Protein AF-A0A5B7BP13-F1 (afdb_monomer_lite)

pLDDT: mean 90.5, std 9.14, range [44.5, 97.75]

Structure (mmCIF, N/CA/C/O backbone):
data_AF-A0A5B7BP13-F1
#
_entry.id   AF-A0A5B7BP13-F1
#
loop_
_atom_site.group_PDB
_atom_site.id
_atom_site.type_symbol
_atom_site.label_atom_id
_atom_site.label_alt_id
_atom_site.label_comp_id
_atom_site.label_asym_id
_atom_site.label_entity_id
_atom_site.label_seq_id
_atom_site.pdbx_PDB_ins_code
_atom_site.Cartn_x
_atom_site.Cartn_y
_atom_site.Cartn_z
_atom_site.occupancy
_atom_site.B_iso_or_equiv
_atom_site.auth_seq_id
_atom_site.auth_comp_id
_atom_site.auth_asym_id
_atom_site.auth_atom_id
_atom_site.pdbx_PDB_model_num
ATOM 1 N N . MET A 1 1 ? -20.327 17.400 6.853 1.00 44.50 1 MET A N 1
ATOM 2 C CA . MET A 1 1 ? -19.584 16.123 6.736 1.00 44.50 1 MET A CA 1
ATOM 3 C C . MET A 1 1 ? -19.744 15.580 5.327 1.00 44.50 1 MET A C 1
ATOM 5 O O . MET A 1 1 ? -20.875 15.380 4.897 1.00 44.50 1 MET A O 1
ATOM 9 N N . SER A 1 2 ? -18.645 15.386 4.595 1.00 47.34 2 SER A N 1
ATOM 10 C CA . SER A 1 2 ? -18.681 14.767 3.264 1.00 47.34 2 SER A CA 1
ATOM 11 C C . SER A 1 2 ? -19.217 13.335 3.389 1.00 47.34 2 SER A C 1
ATOM 13 O O . SER A 1 2 ? -18.548 12.469 3.940 1.00 47.34 2 SER A O 1
ATOM 15 N N . ARG A 1 3 ? -20.448 13.084 2.923 1.00 58.84 3 ARG A N 1
ATOM 16 C CA . ARG A 1 3 ? -21.121 11.766 2.958 1.00 58.84 3 ARG A CA 1
ATOM 17 C C . ARG A 1 3 ? -20.631 10.814 1.857 1.00 58.84 3 ARG A C 1
ATOM 19 O O . ARG A 1 3 ? -21.339 9.889 1.466 1.00 58.84 3 ARG A O 1
ATOM 26 N N . ARG A 1 4 ? -19.449 11.055 1.287 1.00 61.56 4 ARG A N 1
ATOM 27 C CA . ARG A 1 4 ? -18.953 10.266 0.160 1.00 61.56 4 ARG A CA 1
ATOM 28 C C . ARG A 1 4 ? -18.231 9.037 0.696 1.00 61.56 4 ARG A C 1
ATOM 30 O O . ARG A 1 4 ? -17.056 9.102 1.035 1.00 61.56 4 ARG A O 1
ATOM 37 N N . ALA A 1 5 ? -18.949 7.919 0.775 1.00 69.56 5 ALA A N 1
ATOM 38 C CA . ALA A 1 5 ? -18.328 6.628 1.029 1.00 69.56 5 ALA A CA 1
ATOM 39 C C . ALA A 1 5 ? -17.248 6.373 -0.034 1.00 69.56 5 ALA A C 1
ATOM 41 O O . ALA A 1 5 ? -17.512 6.443 -1.241 1.00 69.56 5 ALA A O 1
ATOM 42 N N . VAL A 1 6 ? -16.021 6.105 0.410 1.00 73.94 6 VAL A N 1
ATOM 43 C CA . VAL A 1 6 ? -14.944 5.695 -0.489 1.00 73.94 6 VAL A CA 1
ATOM 44 C C . VAL A 1 6 ? -15.281 4.296 -0.989 1.00 73.94 6 VAL A C 1
ATOM 46 O O . VAL A 1 6 ? -15.375 3.345 -0.217 1.00 73.94 6 VAL A O 1
ATOM 49 N N . ARG A 1 7 ? -15.490 4.163 -2.299 1.00 88.06 7 ARG A N 1
ATOM 50 C CA . ARG A 1 7 ? -15.762 2.868 -2.927 1.00 88.06 7 ARG A CA 1
ATOM 51 C C . ARG A 1 7 ? -14.481 2.025 -2.909 1.00 88.06 7 ARG A C 1
ATOM 53 O O . ARG A 1 7 ? -13.609 2.203 -3.763 1.00 88.06 7 ARG A O 1
ATOM 60 N N . VAL A 1 8 ? -14.385 1.102 -1.950 1.00 88.69 8 VAL A N 1
ATOM 61 C CA . VAL A 1 8 ? -13.197 0.258 -1.711 1.00 88.69 8 VAL A CA 1
ATOM 62 C C . VAL A 1 8 ? -12.757 -0.460 -2.987 1.00 88.69 8 VAL A C 1
ATOM 64 O O . VAL A 1 8 ? -11.614 -0.314 -3.406 1.00 88.69 8 VAL A O 1
ATOM 67 N N . LYS A 1 9 ? -13.680 -1.127 -3.690 1.00 92.06 9 LYS A N 1
ATOM 68 C CA . LYS A 1 9 ? -13.376 -1.849 -4.937 1.00 92.06 9 LYS A CA 1
ATOM 69 C C . LYS A 1 9 ? -12.730 -0.970 -6.014 1.00 92.06 9 LYS A C 1
ATOM 71 O O . LYS A 1 9 ? -11.771 -1.386 -6.658 1.00 92.06 9 LYS A O 1
ATOM 76 N N . SER A 1 10 ? -13.218 0.260 -6.208 1.00 92.56 10 SER A N 1
ATOM 77 C CA . SER A 1 10 ? -12.601 1.175 -7.181 1.00 92.56 10 SER A CA 1
ATOM 78 C C . SER A 1 10 ? -11.214 1.641 -6.751 1.00 92.56 10 SER A C 1
ATOM 80 O O . SER A 1 10 ? -10.351 1.798 -7.612 1.00 92.56 10 SER A O 1
ATOM 82 N N . GLN A 1 11 ? -10.982 1.806 -5.444 1.00 92.94 11 GLN A N 1
ATOM 83 C CA . GLN A 1 11 ? -9.654 2.124 -4.924 1.00 92.94 11 GLN A CA 1
ATOM 84 C C . GLN A 1 11 ? -8.688 0.961 -5.151 1.00 92.94 11 GLN A C 1
ATOM 86 O O . GLN A 1 11 ? -7.641 1.162 -5.760 1.00 92.94 11 GLN A O 1
ATOM 91 N N . LEU A 1 12 ? -9.066 -0.265 -4.771 1.00 94.81 12 LEU A N 1
ATOM 92 C CA . LEU A 1 12 ? -8.242 -1.460 -4.994 1.00 94.81 12 LEU A CA 1
ATOM 93 C C . LEU A 1 12 ? -7.858 -1.615 -6.469 1.00 94.81 12 LEU A C 1
ATOM 95 O O . LEU A 1 12 ? -6.687 -1.815 -6.785 1.00 94.81 12 LEU A O 1
ATOM 99 N N . LYS A 1 13 ? -8.823 -1.439 -7.378 1.00 96.00 13 LYS A N 1
ATOM 100 C CA . LYS A 1 13 ? -8.587 -1.496 -8.824 1.00 96.00 13 LYS A CA 1
ATOM 101 C C . LYS A 1 13 ? -7.631 -0.405 -9.309 1.00 96.00 13 LYS A C 1
ATOM 103 O O . LYS A 1 13 ? -6.757 -0.678 -10.128 1.00 96.00 13 LYS A O 1
ATOM 108 N N . SER A 1 14 ? -7.789 0.823 -8.816 1.00 95.50 14 SER A N 1
ATOM 109 C CA . SER A 1 14 ? -6.909 1.948 -9.157 1.00 95.50 14 SER A CA 1
ATOM 110 C C . SER A 1 14 ? -5.472 1.694 -8.693 1.00 95.50 14 SER A C 1
ATOM 112 O O . SER A 1 14 ? -4.545 1.726 -9.502 1.00 95.50 14 SER A O 1
ATOM 114 N N . HIS A 1 15 ? -5.290 1.345 -7.417 1.00 94.62 15 HIS A N 1
ATOM 115 C CA . HIS A 1 15 ? -3.976 1.081 -6.829 1.00 94.62 15 HIS A CA 1
ATOM 116 C C . HIS A 1 15 ? -3.282 -0.122 -7.467 1.00 94.62 15 HIS A C 1
ATOM 118 O O . HIS A 1 15 ? -2.098 -0.040 -7.791 1.00 94.62 15 HIS A O 1
ATOM 124 N N . LYS A 1 16 ? -4.017 -1.212 -7.717 1.00 96.44 16 LYS A N 1
ATOM 125 C CA . LYS A 1 16 ? -3.488 -2.380 -8.424 1.00 96.44 16 LYS A CA 1
ATOM 126 C C . LYS A 1 16 ? -2.994 -2.009 -9.818 1.00 96.44 16 LYS A C 1
ATOM 128 O O . LYS A 1 16 ? -1.873 -2.353 -10.170 1.00 96.44 16 LYS A O 1
ATOM 133 N N . ARG A 1 17 ? -3.796 -1.270 -10.595 1.00 96.88 17 ARG A N 1
ATOM 134 C CA . ARG A 1 17 ? -3.409 -0.808 -11.939 1.00 96.88 17 ARG A CA 1
ATOM 135 C C . ARG A 1 17 ? -2.165 0.065 -11.908 1.00 96.88 17 ARG A C 1
ATOM 137 O O . ARG A 1 17 ? -1.261 -0.172 -12.700 1.00 96.88 17 ARG A O 1
ATOM 144 N N . PHE A 1 18 ? -2.112 1.028 -10.989 1.00 96.50 18 PHE A N 1
ATOM 145 C CA . PHE A 1 18 ? -0.929 1.861 -10.792 1.00 96.50 18 PHE A CA 1
ATOM 146 C C . PHE A 1 18 ? 0.308 0.995 -10.525 1.00 96.50 18 PHE A C 1
ATOM 148 O O . PHE A 1 18 ? 1.294 1.088 -11.249 1.00 96.50 18 PHE A O 1
ATOM 155 N N . ALA A 1 19 ? 0.227 0.099 -9.541 1.00 95.88 19 ALA A N 1
ATOM 156 C CA . ALA A 1 19 ? 1.347 -0.743 -9.147 1.00 95.88 19 ALA A CA 1
ATOM 157 C C . ALA A 1 19 ? 1.805 -1.694 -10.263 1.00 95.88 19 ALA A C 1
ATOM 159 O O . ALA A 1 19 ? 3.003 -1.852 -10.480 1.00 95.88 19 ALA A O 1
ATOM 160 N N . SER A 1 20 ? 0.869 -2.297 -11.002 1.00 95.88 20 SER A N 1
ATOM 161 C CA . SER A 1 20 ? 1.185 -3.185 -12.126 1.00 95.88 20 SER A CA 1
ATOM 162 C C . SER A 1 20 ? 1.803 -2.453 -13.319 1.00 95.88 20 SER A C 1
ATOM 164 O O . SER A 1 20 ? 2.577 -3.060 -14.052 1.00 95.88 20 SER A O 1
ATOM 166 N N . ALA A 1 21 ? 1.466 -1.178 -13.531 1.00 96.19 21 ALA A N 1
ATOM 167 C CA . ALA A 1 21 ? 1.947 -0.396 -14.668 1.00 96.19 21 ALA A CA 1
ATOM 168 C C . ALA A 1 21 ? 3.191 0.449 -14.356 1.00 96.19 21 ALA A C 1
ATOM 170 O O . ALA A 1 21 ? 3.826 0.938 -15.287 1.00 96.19 21 ALA A O 1
ATOM 171 N N . PHE A 1 22 ? 3.549 0.636 -13.080 1.00 95.62 22 PHE A N 1
ATOM 172 C CA . PHE A 1 22 ? 4.586 1.584 -12.661 1.00 95.62 22 PHE A CA 1
ATOM 173 C C . PHE A 1 22 ? 5.929 1.367 -13.372 1.00 95.62 22 PHE A C 1
ATOM 175 O O . PHE A 1 22 ? 6.510 2.315 -13.892 1.00 95.62 22 PHE A O 1
ATOM 182 N N . THR A 1 23 ? 6.402 0.122 -13.473 1.00 93.12 23 THR A N 1
ATOM 183 C CA . THR A 1 23 ? 7.673 -0.179 -14.150 1.00 93.12 23 THR A CA 1
ATOM 184 C C . THR A 1 23 ? 7.632 0.176 -15.637 1.00 93.12 23 THR A C 1
ATOM 186 O O . THR A 1 23 ? 8.578 0.774 -16.143 1.00 93.12 23 THR A O 1
ATOM 189 N N . THR A 1 24 ? 6.534 -0.132 -16.333 1.00 94.69 24 THR A N 1
ATOM 190 C CA . THR A 1 24 ? 6.343 0.250 -17.741 1.00 94.69 24 THR A CA 1
ATOM 191 C C . THR A 1 24 ? 6.239 1.763 -17.890 1.00 94.69 24 THR A C 1
ATOM 193 O O . THR A 1 24 ? 6.864 2.333 -18.774 1.00 94.69 24 THR A O 1
ATOM 196 N N . TYR A 1 25 ? 5.519 2.437 -16.992 1.00 94.75 25 TYR A N 1
ATOM 197 C CA . TYR A 1 25 ? 5.462 3.897 -16.955 1.00 94.75 25 TYR A CA 1
ATOM 198 C C . TYR A 1 25 ? 6.865 4.507 -16.839 1.00 94.75 25 TYR A C 1
ATOM 200 O O . TYR A 1 25 ? 7.201 5.404 -17.606 1.00 94.75 25 TYR A O 1
ATOM 208 N N . CYS A 1 26 ? 7.722 3.970 -15.964 1.00 95.12 26 CYS A N 1
ATOM 209 C CA . CYS A 1 26 ? 9.109 4.417 -15.846 1.00 95.12 26 CYS A CA 1
ATOM 210 C C . CYS A 1 26 ? 9.912 4.240 -17.142 1.00 95.12 26 CYS A C 1
ATOM 212 O O . CYS A 1 26 ? 10.828 5.014 -17.382 1.00 95.12 26 CYS A O 1
ATOM 214 N N . GLN A 1 27 ? 9.597 3.274 -18.006 1.00 92.69 27 GLN A N 1
ATOM 215 C CA . GLN A 1 27 ? 10.278 3.139 -19.301 1.00 92.69 27 GLN A CA 1
ATOM 216 C C . GLN A 1 27 ? 9.895 4.255 -20.286 1.00 92.69 27 GLN A C 1
ATOM 218 O O . GLN A 1 27 ? 10.689 4.575 -21.162 1.00 92.69 27 GLN A O 1
ATOM 223 N N . LEU A 1 28 ? 8.718 4.866 -20.119 1.00 94.56 28 LEU A N 1
ATOM 224 C CA . LEU A 1 28 ? 8.152 5.857 -21.042 1.00 94.56 28 LEU A CA 1
ATOM 225 C C . LEU A 1 28 ? 8.467 7.312 -20.678 1.00 94.56 28 LEU A C 1
ATOM 227 O O . LEU A 1 28 ? 8.235 8.201 -21.492 1.00 94.56 28 LEU A O 1
ATOM 231 N N . VAL A 1 29 ? 8.941 7.572 -19.460 1.00 94.88 29 VAL A N 1
ATOM 232 C CA . VAL A 1 29 ? 9.231 8.928 -18.973 1.00 94.88 29 VAL A CA 1
ATOM 233 C C . VAL A 1 29 ? 10.696 9.074 -18.609 1.00 94.88 29 VAL A C 1
ATOM 235 O O . VAL A 1 29 ? 11.306 8.137 -18.095 1.00 94.88 29 VAL A O 1
ATOM 238 N N . ASP A 1 30 ? 11.254 10.265 -18.795 1.00 95.31 30 ASP A 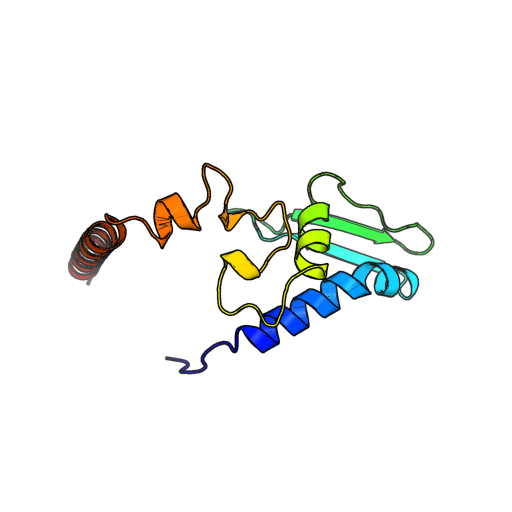N 1
ATOM 239 C CA . ASP A 1 30 ? 12.636 10.544 -18.393 1.00 95.31 30 ASP A CA 1
ATOM 240 C C . ASP A 1 30 ? 12.791 10.470 -16.874 1.00 95.31 30 ASP A C 1
ATOM 242 O O . ASP A 1 30 ? 13.746 9.906 -16.355 1.00 95.31 30 ASP A O 1
ATOM 246 N N . ASN A 1 31 ? 11.821 11.015 -16.139 1.00 96.19 31 ASN A N 1
ATOM 247 C CA . ASN A 1 31 ? 11.918 11.173 -14.695 1.00 96.19 31 ASN A CA 1
ATOM 248 C C . ASN A 1 31 ? 10.713 10.555 -13.995 1.00 96.19 31 ASN A C 1
ATOM 250 O O . ASN A 1 31 ? 9.564 10.846 -14.328 1.00 96.19 31 ASN A O 1
ATOM 254 N N . ALA A 1 32 ? 10.976 9.742 -12.976 1.00 96.19 32 ALA A N 1
ATOM 255 C CA . ALA A 1 32 ? 9.943 9.171 -12.119 1.00 96.19 32 ALA A CA 1
ATOM 256 C C . ALA A 1 32 ? 10.428 9.113 -10.671 1.00 96.19 32 ALA A C 1
ATOM 258 O O . ALA A 1 32 ? 11.606 8.873 -10.410 1.00 96.19 32 ALA A O 1
ATOM 259 N N . ARG A 1 33 ? 9.516 9.309 -9.717 1.00 95.69 33 ARG A N 1
ATOM 260 C CA . ARG A 1 33 ? 9.776 9.128 -8.285 1.00 95.69 33 ARG A CA 1
ATOM 261 C C . ARG A 1 33 ? 8.606 8.393 -7.650 1.00 95.69 33 ARG A C 1
ATOM 263 O O . ARG A 1 33 ? 7.454 8.711 -7.935 1.00 95.69 33 ARG A O 1
ATOM 270 N N . LEU A 1 34 ? 8.914 7.433 -6.791 1.00 95.81 34 LEU A N 1
ATOM 271 C CA . LEU A 1 34 ? 7.951 6.657 -6.028 1.00 95.81 34 LEU A CA 1
ATOM 272 C C . LEU A 1 34 ? 8.188 6.889 -4.543 1.00 95.81 34 LEU A C 1
ATOM 274 O O . LEU A 1 34 ? 9.262 6.586 -4.026 1.00 95.81 34 LEU A O 1
ATOM 278 N N . TYR A 1 35 ? 7.165 7.397 -3.869 1.00 94.50 35 TYR A N 1
ATOM 279 C CA . TYR A 1 35 ? 7.201 7.663 -2.440 1.00 94.50 35 TYR A CA 1
ATOM 280 C C . TYR A 1 35 ? 6.262 6.716 -1.691 1.00 94.50 35 TYR A C 1
ATOM 282 O O . TYR A 1 35 ? 5.143 6.460 -2.135 1.00 94.50 35 TYR A O 1
ATOM 290 N N . CYS A 1 36 ? 6.719 6.223 -0.545 1.00 91.81 36 CYS A N 1
ATOM 291 C CA . CYS A 1 36 ? 5.960 5.433 0.410 1.00 91.81 36 CYS A CA 1
ATOM 292 C C . CYS A 1 36 ? 5.535 6.314 1.589 1.00 91.81 36 CYS A C 1
ATOM 294 O O . CYS A 1 36 ? 6.346 7.045 2.157 1.00 91.81 36 CYS A O 1
ATOM 296 N N . THR A 1 37 ? 4.265 6.223 1.974 1.00 90.25 37 THR A N 1
ATOM 297 C CA . THR A 1 37 ? 3.670 6.965 3.099 1.00 90.25 37 THR A CA 1
ATOM 298 C C . THR A 1 37 ? 3.153 6.025 4.189 1.00 90.25 37 THR A C 1
ATOM 300 O O . THR A 1 37 ? 2.183 6.344 4.866 1.00 90.25 37 THR A O 1
ATOM 303 N N . ASN A 1 38 ? 3.739 4.832 4.319 1.00 84.75 38 ASN A N 1
ATOM 304 C CA . ASN A 1 38 ? 3.307 3.850 5.320 1.00 84.75 38 ASN A CA 1
ATOM 305 C C . ASN A 1 38 ? 3.832 4.164 6.728 1.00 84.75 38 ASN A C 1
ATOM 307 O O . ASN A 1 38 ? 3.309 3.628 7.701 1.00 84.75 38 ASN A O 1
ATOM 311 N N . ALA A 1 39 ? 4.862 5.007 6.845 1.00 82.38 39 ALA A N 1
ATOM 312 C CA . ALA A 1 39 ? 5.343 5.470 8.138 1.00 82.38 39 ALA A CA 1
ATOM 313 C C . ALA A 1 39 ? 4.277 6.352 8.813 1.00 82.38 39 ALA A C 1
ATOM 315 O O . ALA A 1 39 ? 3.700 7.230 8.173 1.00 82.38 39 ALA A O 1
ATOM 316 N N . LEU A 1 40 ? 4.021 6.103 10.102 1.00 75.44 40 LEU A N 1
ATOM 317 C CA . LEU A 1 40 ? 3.058 6.859 10.917 1.00 75.44 40 LEU A CA 1
ATOM 318 C C . LEU A 1 40 ? 3.474 8.323 11.111 1.00 75.44 40 LEU A C 1
ATOM 320 O O . LEU A 1 40 ? 2.616 9.189 11.261 1.00 75.44 40 LEU A O 1
ATOM 324 N N . GLU A 1 41 ? 4.778 8.594 11.085 1.00 83.31 41 GLU A N 1
ATOM 325 C CA . GLU A 1 41 ? 5.350 9.920 11.287 1.00 83.31 41 GLU A CA 1
ATOM 326 C C . GLU A 1 41 ? 6.454 10.199 10.263 1.00 83.31 41 GLU A C 1
ATOM 328 O O . GLU A 1 41 ? 7.162 9.294 9.817 1.00 83.31 41 GLU A O 1
ATOM 333 N N . GLY A 1 42 ? 6.609 11.479 9.918 1.00 88.06 42 GLY A N 1
ATOM 334 C CA . GLY A 1 42 ? 7.660 11.967 9.029 1.00 88.06 42 GLY A CA 1
ATOM 335 C C . GLY A 1 42 ? 7.232 12.178 7.570 1.00 88.06 42 GLY A C 1
ATOM 336 O O . GLY A 1 42 ? 6.083 11.937 7.191 1.00 88.06 42 GLY A O 1
ATOM 337 N N . PRO A 1 43 ? 8.149 12.704 6.737 1.00 92.50 43 PRO A N 1
ATOM 338 C CA . PRO A 1 43 ? 7.895 12.913 5.318 1.00 92.50 43 PRO A CA 1
ATOM 339 C C . PRO A 1 43 ? 7.804 11.575 4.558 1.00 92.50 43 PRO A C 1
ATOM 341 O O . PRO A 1 43 ? 8.379 10.577 4.994 1.00 92.50 43 PRO A O 1
ATOM 344 N N . PRO A 1 44 ? 7.143 11.545 3.384 1.00 93.00 44 PRO A N 1
ATOM 345 C CA . PRO A 1 44 ? 7.113 10.361 2.529 1.00 93.00 44 PRO A CA 1
ATOM 346 C C . PRO A 1 44 ? 8.525 9.847 2.204 1.00 93.00 44 PRO A C 1
ATOM 348 O O . PRO A 1 44 ? 9.381 10.612 1.752 1.00 93.00 44 PRO A O 1
ATOM 351 N N . LYS A 1 45 ? 8.761 8.543 2.375 1.00 92.94 45 LYS A N 1
ATOM 352 C CA . LYS A 1 45 ? 10.051 7.904 2.079 1.00 92.94 45 LYS A CA 1
ATOM 353 C C . LYS A 1 45 ? 10.182 7.680 0.574 1.00 92.94 45 LYS A C 1
ATOM 355 O O . LYS A 1 45 ? 9.298 7.091 -0.037 1.00 92.94 45 LYS A O 1
ATOM 360 N N . LEU A 1 46 ? 11.272 8.132 -0.041 1.00 94.19 46 LEU A N 1
ATOM 361 C CA . LEU A 1 46 ? 11.569 7.852 -1.449 1.00 94.19 46 LEU A CA 1
ATOM 362 C C . LEU A 1 46 ? 12.056 6.402 -1.580 1.00 94.19 46 LEU A C 1
ATOM 364 O O . LEU A 1 46 ? 13.105 6.067 -1.043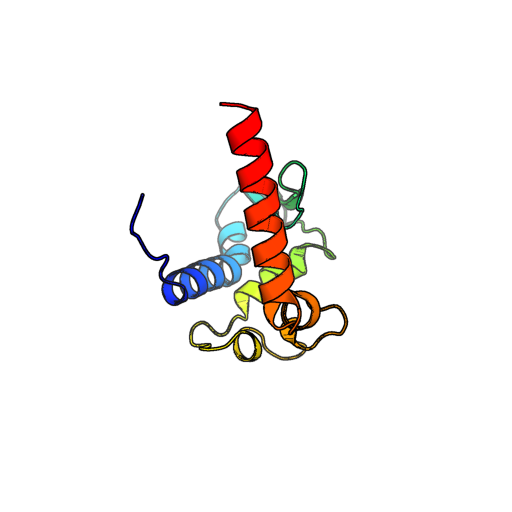 1.00 94.19 46 LEU A O 1
ATOM 368 N N . ILE A 1 47 ? 11.288 5.557 -2.270 1.00 95.31 47 ILE A N 1
ATOM 369 C CA . ILE A 1 47 ? 11.548 4.106 -2.382 1.00 95.31 47 ILE A CA 1
ATOM 370 C C . ILE A 1 47 ? 11.897 3.664 -3.808 1.00 95.31 47 ILE A C 1
ATOM 372 O O . ILE A 1 47 ? 12.293 2.524 -4.037 1.00 95.31 47 ILE A O 1
ATOM 376 N N . GLY A 1 48 ? 11.762 4.563 -4.782 1.00 95.31 48 GLY A N 1
ATOM 377 C CA . GLY A 1 48 ? 12.255 4.337 -6.133 1.00 95.31 48 GLY A CA 1
ATOM 378 C C . GLY A 1 48 ? 12.360 5.623 -6.936 1.00 95.31 48 GLY A C 1
ATOM 379 O O . GLY A 1 48 ? 11.560 6.544 -6.761 1.00 95.31 48 GLY A O 1
ATOM 380 N N . TRP A 1 49 ? 13.340 5.695 -7.830 1.00 96.19 49 TRP A N 1
ATOM 381 C CA . TRP A 1 49 ? 13.509 6.822 -8.737 1.00 96.19 49 TRP A CA 1
ATOM 382 C C . TRP A 1 49 ? 14.083 6.404 -10.089 1.00 96.19 49 TRP A C 1
ATOM 384 O O . TRP A 1 49 ? 14.831 5.435 -10.208 1.00 96.19 49 TRP A O 1
ATOM 394 N N . LYS A 1 50 ? 13.776 7.196 -11.111 1.00 95.81 50 LYS A N 1
ATOM 395 C CA . LYS A 1 50 ? 14.402 7.152 -12.430 1.00 95.81 50 LYS A CA 1
ATOM 396 C C . LYS A 1 50 ? 14.816 8.564 -12.831 1.00 95.81 50 LYS A C 1
ATOM 398 O O . LYS A 1 50 ? 14.071 9.510 -12.571 1.00 95.81 50 LYS A O 1
ATOM 403 N N . ASP A 1 51 ? 15.978 8.664 -13.464 1.00 94.31 51 ASP A N 1
ATOM 404 C CA . ASP A 1 51 ? 16.538 9.898 -14.010 1.00 94.31 51 ASP A CA 1
ATOM 405 C C . ASP A 1 51 ? 17.077 9.646 -15.431 1.00 94.31 51 ASP A C 1
ATOM 407 O O . ASP A 1 51 ? 18.010 8.860 -15.615 1.00 94.31 51 ASP A O 1
ATOM 411 N N . ARG A 1 52 ? 16.454 10.298 -16.418 1.00 90.88 52 ARG A N 1
ATOM 412 C CA . ARG A 1 52 ? 16.704 10.207 -17.868 1.00 90.88 52 ARG A CA 1
ATOM 413 C C . ARG A 1 52 ? 16.900 8.772 -18.368 1.00 90.88 52 ARG A C 1
ATOM 415 O O . ARG A 1 52 ? 15.981 7.960 -18.296 1.00 90.88 52 ARG A O 1
ATOM 422 N N . ASP A 1 53 ? 18.097 8.458 -18.853 1.00 83.50 53 ASP A N 1
ATOM 423 C CA . ASP A 1 53 ? 18.442 7.183 -19.486 1.00 83.50 53 ASP A CA 1
ATOM 424 C C . ASP A 1 53 ? 18.826 6.095 -18.473 1.00 83.50 53 ASP A C 1
ATOM 426 O O . ASP A 1 53 ? 19.152 4.968 -18.848 1.00 83.50 53 ASP A O 1
ATOM 430 N N . LYS A 1 54 ? 18.813 6.405 -17.170 1.00 84.69 54 LYS A N 1
ATOM 431 C CA . LYS A 1 54 ? 19.106 5.412 -16.134 1.00 84.69 54 LYS A CA 1
ATOM 432 C C . LYS A 1 54 ? 17.926 4.458 -15.978 1.00 84.69 54 LYS A C 1
ATOM 434 O O . LYS A 1 54 ? 16.760 4.837 -16.093 1.00 84.69 54 LYS A O 1
ATOM 439 N N . ASN A 1 55 ? 18.235 3.213 -15.631 1.00 90.31 55 ASN A N 1
ATOM 440 C CA . ASN A 1 55 ? 17.223 2.264 -15.180 1.00 90.31 55 ASN A CA 1
ATOM 441 C C . ASN A 1 55 ? 16.583 2.737 -13.865 1.00 90.31 55 ASN A C 1
ATOM 443 O O . ASN A 1 55 ? 17.198 3.466 -13.085 1.00 90.31 55 ASN A O 1
ATOM 447 N N . LEU A 1 56 ? 15.346 2.300 -13.616 1.00 93.75 56 LEU A N 1
ATOM 448 C CA . LEU A 1 56 ? 14.655 2.526 -12.347 1.00 93.75 56 LEU A CA 1
ATOM 449 C C . LEU A 1 56 ? 15.484 1.925 -11.198 1.00 93.75 56 LEU A C 1
ATOM 451 O O . LEU A 1 56 ? 15.693 0.713 -11.153 1.00 93.75 56 LEU A O 1
ATOM 455 N N . LEU A 1 57 ? 15.922 2.773 -10.271 1.00 94.31 57 LEU A N 1
ATOM 456 C CA . LEU A 1 57 ? 16.563 2.371 -9.025 1.00 94.31 57 LEU A CA 1
ATOM 457 C C . LEU A 1 57 ? 15.500 2.283 -7.935 1.00 94.31 57 LEU A C 1
ATOM 459 O O . LEU A 1 57 ? 14.641 3.159 -7.832 1.00 94.31 57 LEU A O 1
ATOM 463 N N . VAL A 1 58 ? 15.544 1.221 -7.136 1.00 94.75 58 VAL A N 1
ATOM 464 C CA . VAL A 1 58 ? 14.586 0.968 -6.055 1.00 94.75 58 VAL A CA 1
ATOM 465 C C . VAL A 1 58 ? 15.318 0.527 -4.801 1.00 94.75 58 VAL A C 1
ATOM 467 O O . VAL A 1 58 ? 16.354 -0.131 -4.890 1.00 94.75 58 VAL A O 1
ATOM 470 N N . ASP A 1 59 ? 14.755 0.867 -3.649 1.00 91.38 59 ASP A N 1
ATOM 471 C CA . ASP A 1 59 ? 15.131 0.250 -2.382 1.00 91.38 59 ASP A CA 1
ATOM 472 C C . ASP A 1 59 ? 14.512 -1.165 -2.348 1.00 91.38 59 ASP A C 1
ATOM 474 O O . ASP A 1 59 ? 13.281 -1.285 -2.391 1.00 91.38 59 ASP A O 1
ATOM 478 N N . PRO A 1 60 ? 15.325 -2.241 -2.360 1.00 88.31 60 PRO A N 1
ATOM 479 C CA . PRO A 1 60 ? 14.824 -3.609 -2.471 1.00 88.31 60 PRO A CA 1
ATOM 480 C C . PRO A 1 60 ? 13.965 -4.034 -1.274 1.00 88.31 60 PRO A C 1
ATOM 482 O O . PRO A 1 60 ? 13.060 -4.849 -1.463 1.00 88.31 60 PRO A O 1
ATOM 485 N N . ASP A 1 61 ? 14.200 -3.463 -0.091 1.00 87.00 61 ASP A N 1
ATOM 486 C CA . ASP A 1 61 ? 13.461 -3.800 1.127 1.00 87.00 61 ASP A CA 1
ATOM 487 C C . ASP A 1 61 ? 12.102 -3.085 1.164 1.00 87.00 61 ASP A C 1
ATOM 489 O O . ASP A 1 61 ? 11.102 -3.624 1.641 1.00 87.00 61 ASP A O 1
ATOM 493 N N . GLU A 1 62 ? 12.025 -1.886 0.586 1.00 89.62 62 GLU A N 1
ATOM 494 C CA . GLU A 1 62 ? 10.821 -1.051 0.625 1.00 89.62 62 GLU A CA 1
ATOM 495 C C . GLU A 1 62 ? 9.891 -1.240 -0.584 1.00 89.62 62 GLU A C 1
ATOM 497 O O . GLU A 1 62 ? 8.671 -1.062 -0.488 1.00 89.62 62 GLU A O 1
ATOM 502 N N . ILE A 1 63 ? 10.432 -1.614 -1.749 1.00 92.12 63 ILE A N 1
ATOM 503 C CA . ILE A 1 63 ? 9.655 -1.732 -2.995 1.00 92.12 63 ILE A CA 1
ATOM 504 C C . ILE A 1 63 ? 8.635 -2.880 -2.968 1.00 92.12 63 ILE A C 1
ATOM 506 O O . ILE A 1 63 ? 7.703 -2.913 -3.780 1.00 92.12 63 ILE A O 1
ATOM 510 N N . ASP A 1 64 ? 8.765 -3.825 -2.032 1.00 90.44 64 ASP A N 1
ATOM 511 C CA . ASP A 1 64 ? 7.865 -4.975 -1.929 1.00 90.44 64 ASP A CA 1
ATOM 512 C C . ASP A 1 64 ? 6.401 -4.561 -1.697 1.00 90.44 64 ASP A C 1
ATOM 514 O O . ASP A 1 64 ? 5.481 -5.217 -2.194 1.00 90.44 64 ASP A O 1
ATOM 518 N N . CYS A 1 65 ? 6.157 -3.412 -1.053 1.00 90.44 65 CYS A N 1
ATOM 519 C CA . CYS A 1 65 ? 4.804 -2.876 -0.901 1.00 90.44 65 CYS A CA 1
ATOM 520 C C . CYS A 1 65 ? 4.105 -2.654 -2.258 1.00 90.44 65 CYS A C 1
ATOM 522 O O . CYS A 1 65 ? 2.941 -3.029 -2.424 1.00 90.44 65 CYS A O 1
ATOM 524 N N . LEU A 1 66 ? 4.824 -2.145 -3.266 1.00 93.81 66 LEU A N 1
ATOM 525 C CA . LEU A 1 66 ? 4.302 -1.938 -4.616 1.00 93.81 66 LEU A CA 1
ATOM 526 C C . LEU A 1 66 ? 3.944 -3.281 -5.266 1.00 93.81 66 LEU A C 1
ATOM 528 O O . LEU A 1 66 ? 2.869 -3.438 -5.847 1.00 93.81 66 LEU A O 1
ATOM 532 N N . ARG A 1 67 ? 4.814 -4.289 -5.116 1.00 91.06 67 ARG A N 1
ATOM 533 C CA . ARG A 1 67 ? 4.582 -5.644 -5.642 1.00 91.06 67 ARG A CA 1
ATOM 534 C C . ARG A 1 67 ? 3.367 -6.308 -4.999 1.00 91.06 67 ARG A C 1
ATOM 536 O O . ARG A 1 67 ? 2.575 -6.933 -5.710 1.00 91.06 67 ARG A O 1
ATOM 543 N N . LYS A 1 68 ? 3.203 -6.167 -3.681 1.00 92.00 68 LYS A N 1
ATOM 544 C CA . LYS A 1 68 ? 2.033 -6.652 -2.933 1.00 92.00 68 LYS A CA 1
ATOM 545 C C . LYS A 1 68 ? 0.747 -6.006 -3.451 1.00 92.00 68 LYS A C 1
ATOM 547 O O . LYS A 1 68 ? -0.197 -6.726 -3.776 1.00 92.00 68 LYS A O 1
ATOM 552 N N . VAL A 1 69 ? 0.739 -4.682 -3.635 1.00 93.12 69 VAL A N 1
ATOM 553 C CA . VAL A 1 69 ? -0.413 -3.939 -4.181 1.00 93.12 69 VAL A CA 1
ATOM 554 C C . VAL A 1 69 ? -0.758 -4.382 -5.610 1.00 93.12 69 VAL A C 1
ATOM 556 O O . VAL A 1 69 ? -1.921 -4.628 -5.928 1.00 93.12 69 VAL A O 1
ATOM 559 N N . GLY A 1 70 ? 0.238 -4.584 -6.475 1.00 94.56 70 GLY A N 1
ATOM 560 C CA . GLY A 1 70 ? 0.014 -5.065 -7.847 1.00 94.56 70 GLY A CA 1
ATOM 561 C C . GLY A 1 70 ? -0.622 -6.462 -7.932 1.00 94.56 70 GLY A C 1
ATOM 562 O O . GLY A 1 70 ? -1.173 -6.837 -8.969 1.00 94.56 70 GLY A O 1
ATOM 563 N N . ARG A 1 71 ? -0.580 -7.244 -6.846 1.00 93.56 71 ARG A N 1
ATOM 564 C CA . ARG A 1 71 ? -1.095 -8.622 -6.771 1.00 93.56 71 ARG A CA 1
ATOM 565 C C . ARG A 1 71 ? -2.401 -8.756 -5.981 1.00 93.56 71 ARG A C 1
ATOM 567 O O . ARG A 1 71 ? -2.882 -9.881 -5.840 1.00 93.56 71 ARG A O 1
ATOM 574 N N . LEU A 1 72 ? -2.978 -7.646 -5.514 1.00 94.31 72 LEU A N 1
ATOM 575 C CA . LEU A 1 72 ? -4.229 -7.623 -4.750 1.00 94.31 72 LEU A CA 1
ATOM 576 C C . LEU A 1 72 ? -5.375 -8.336 -5.485 1.00 94.31 72 LEU A C 1
ATOM 578 O O . LEU A 1 72 ? -5.520 -8.248 -6.715 1.00 94.31 72 LEU A O 1
ATOM 582 N N . ASN A 1 73 ? -6.238 -8.985 -4.710 1.00 95.12 73 ASN A N 1
ATOM 583 C CA . ASN A 1 73 ? -7.548 -9.429 -5.157 1.00 95.12 73 ASN A CA 1
ATOM 584 C C . ASN A 1 73 ? -8.547 -8.264 -5.048 1.00 95.12 73 ASN A C 1
ATOM 586 O O . ASN A 1 73 ? -9.082 -7.979 -3.983 1.00 95.12 73 ASN A O 1
ATOM 590 N N . GLU A 1 74 ? -8.807 -7.574 -6.160 1.00 94.69 74 GLU A N 1
ATOM 591 C CA . GLU A 1 74 ? -9.738 -6.432 -6.199 1.00 94.69 74 GLU A CA 1
ATOM 592 C C . GLU A 1 74 ? -11.215 -6.818 -6.000 1.00 94.69 74 GLU A C 1
ATOM 594 O O . GLU A 1 74 ? -12.063 -5.936 -5.864 1.00 94.69 74 GLU A O 1
ATOM 599 N N . ALA A 1 75 ? -11.526 -8.116 -6.013 1.00 93.69 75 ALA A N 1
ATOM 600 C CA . ALA A 1 75 ? -12.849 -8.665 -5.738 1.00 93.69 75 ALA A CA 1
ATOM 601 C C . ALA A 1 75 ? -12.952 -9.287 -4.336 1.00 93.69 75 ALA A C 1
ATOM 603 O O . ALA A 1 75 ? -13.940 -9.952 -4.064 1.00 93.69 75 ALA A O 1
ATOM 604 N N . ALA A 1 76 ? -11.940 -9.103 -3.483 1.00 94.00 76 ALA A N 1
ATOM 605 C CA . ALA A 1 76 ? -11.976 -9.586 -2.111 1.00 94.00 76 ALA A CA 1
ATOM 606 C C . ALA A 1 76 ? -13.107 -8.916 -1.327 1.00 94.00 76 ALA A C 1
ATOM 608 O O . ALA A 1 76 ? -13.202 -7.684 -1.309 1.00 94.00 76 ALA A O 1
ATOM 609 N N . ASP A 1 77 ? -13.892 -9.733 -0.631 1.00 91.25 77 ASP A N 1
ATOM 610 C CA . ASP A 1 77 ? -14.923 -9.261 0.297 1.00 91.25 77 ASP A CA 1
ATOM 611 C C . ASP A 1 77 ? -14.428 -9.291 1.755 1.00 91.25 77 ASP A C 1
ATOM 613 O O . ASP A 1 77 ? -15.060 -8.737 2.655 1.00 91.25 77 ASP A O 1
ATOM 617 N N . SER A 1 78 ? -13.245 -9.870 1.993 1.00 90.56 78 SER A N 1
ATOM 618 C CA . SER A 1 78 ? -12.579 -9.904 3.294 1.00 90.56 78 SER A CA 1
ATOM 619 C C . SER A 1 78 ? -11.083 -9.589 3.194 1.00 90.56 78 SER A C 1
ATOM 621 O O . SER A 1 78 ? -10.432 -9.800 2.168 1.00 90.56 78 SER A O 1
ATOM 623 N N . ILE A 1 79 ? -10.485 -9.122 4.295 1.00 90.94 79 ILE A N 1
ATOM 624 C CA . ILE A 1 79 ? -9.032 -8.882 4.360 1.00 90.94 79 ILE A CA 1
ATOM 625 C C . ILE A 1 79 ? -8.212 -10.163 4.114 1.00 90.94 79 ILE A C 1
ATOM 627 O O . ILE A 1 79 ? -7.113 -10.135 3.556 1.00 90.94 79 ILE A O 1
ATOM 631 N N . TYR A 1 80 ? -8.779 -11.308 4.476 1.00 91.69 80 TYR A N 1
ATOM 632 C CA . TYR A 1 80 ? -8.177 -12.626 4.321 1.00 91.69 80 TYR A CA 1
ATOM 633 C C . TYR A 1 80 ? -8.103 -13.094 2.862 1.00 91.69 80 TYR A C 1
ATOM 635 O O . TYR A 1 80 ? -7.273 -13.942 2.531 1.00 91.69 80 TYR A O 1
ATOM 643 N N . GLU A 1 81 ? -8.917 -12.506 1.987 1.00 94.00 81 GLU A N 1
ATOM 644 C CA . GLU A 1 81 ? -8.903 -12.732 0.540 1.00 94.00 81 GLU A CA 1
ATOM 645 C C . GLU A 1 81 ? -8.092 -11.683 -0.225 1.00 94.00 81 GLU A C 1
ATOM 647 O O . GLU A 1 81 ? -7.772 -11.899 -1.395 1.00 94.00 81 GLU A O 1
ATOM 652 N N . LEU A 1 82 ? -7.779 -10.545 0.408 1.00 94.44 82 LEU A N 1
ATOM 653 C CA . LEU A 1 82 ? -7.191 -9.382 -0.257 1.00 94.44 82 LEU A CA 1
ATOM 654 C C . LEU A 1 82 ? -5.796 -9.671 -0.828 1.00 94.44 82 LEU A C 1
ATOM 656 O O . LEU A 1 82 ? -5.476 -9.238 -1.938 1.00 94.44 82 LEU A O 1
ATOM 660 N N . TYR A 1 83 ? -4.981 -10.425 -0.088 1.00 92.50 83 TYR A N 1
ATOM 661 C CA . TYR A 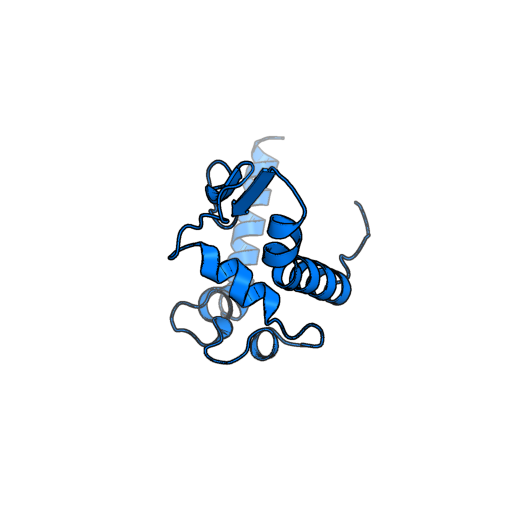1 83 ? -3.634 -10.825 -0.492 1.00 92.50 83 TYR A CA 1
ATOM 662 C C . TYR A 1 83 ? -3.550 -12.336 -0.723 1.00 92.50 83 TYR A C 1
ATOM 664 O O . TYR A 1 83 ? -4.149 -13.133 0.002 1.00 92.50 83 TYR A O 1
ATOM 672 N N . LYS A 1 84 ? -2.748 -12.742 -1.716 1.00 86.75 84 LYS A N 1
ATOM 673 C CA . LYS A 1 84 ? -2.327 -14.144 -1.883 1.00 86.75 84 LYS A CA 1
ATOM 674 C C . LYS A 1 84 ? -1.366 -14.547 -0.760 1.00 86.75 84 LYS A C 1
ATOM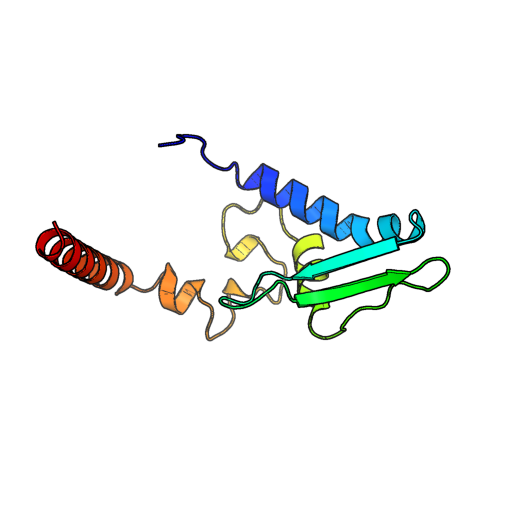 676 O O . LYS A 1 84 ? -0.804 -13.680 -0.102 1.00 86.75 84 LYS A O 1
ATOM 681 N N . ARG A 1 85 ? -1.150 -15.853 -0.554 1.00 82.44 85 ARG A N 1
ATOM 682 C CA . ARG A 1 85 ? -0.207 -16.340 0.467 1.00 82.44 85 ARG A CA 1
ATOM 683 C C . ARG A 1 85 ? 1.261 -16.018 0.109 1.00 82.44 85 ARG A C 1
ATOM 685 O O . ARG A 1 85 ? 1.616 -16.177 -1.061 1.00 82.44 85 ARG A O 1
ATOM 692 N N . PRO A 1 86 ? 2.098 -15.635 1.096 1.00 85.00 86 PRO A N 1
ATOM 693 C CA . PRO A 1 86 ? 1.731 -15.352 2.492 1.00 85.00 86 PRO A CA 1
ATOM 694 C C . PRO A 1 86 ? 0.897 -14.063 2.598 1.00 85.00 86 PRO A C 1
ATOM 696 O O . PRO A 1 86 ? 1.222 -13.056 1.976 1.00 85.00 86 PRO A O 1
ATOM 699 N N . ASN A 1 87 ? -0.218 -14.126 3.336 1.00 88.81 87 ASN A N 1
ATOM 700 C CA . ASN A 1 87 ? -1.126 -12.991 3.500 1.00 88.81 87 ASN A CA 1
ATOM 701 C C . ASN A 1 87 ? -0.875 -12.350 4.883 1.00 88.81 87 ASN A C 1
ATOM 703 O O . ASN A 1 87 ? -1.076 -13.041 5.887 1.00 88.81 87 ASN A O 1
ATOM 707 N N . PRO A 1 88 ? -0.524 -11.047 4.942 1.00 88.38 88 PRO A N 1
ATOM 708 C CA . PRO A 1 88 ? -0.214 -10.336 6.189 1.00 88.38 88 PRO A CA 1
ATOM 709 C C . PRO A 1 88 ? -1.329 -10.342 7.244 1.00 88.38 88 PRO A C 1
ATOM 711 O O . PRO A 1 88 ? -1.088 -10.119 8.426 1.00 88.38 88 PRO A O 1
ATOM 714 N N . ALA A 1 89 ? -2.578 -10.597 6.851 1.00 89.94 89 ALA A N 1
ATOM 715 C CA . ALA A 1 89 ? -3.696 -10.736 7.782 1.00 89.94 89 ALA A CA 1
ATOM 716 C C . ALA A 1 89 ? -3.613 -12.010 8.646 1.00 89.94 89 ALA A C 1
ATOM 718 O O . ALA A 1 89 ? -4.272 -12.096 9.683 1.00 89.94 89 ALA A O 1
ATOM 719 N N . TYR A 1 90 ? -2.832 -13.009 8.219 1.00 90.00 90 TYR A N 1
ATOM 720 C CA . TYR A 1 90 ? -2.630 -14.259 8.955 1.00 90.00 90 TYR A CA 1
ATOM 721 C C . TYR A 1 90 ? -1.343 -14.289 9.773 1.00 90.00 90 TYR A C 1
ATOM 723 O O . TYR A 1 90 ? -1.202 -15.204 10.580 1.00 90.00 90 TYR A O 1
ATOM 731 N N . GLU A 1 91 ? -0.439 -13.332 9.585 1.00 90.25 91 GLU A N 1
ATOM 732 C CA . GLU A 1 91 ? 0.823 -13.268 10.323 1.00 90.25 91 GLU A CA 1
ATOM 733 C C . GLU A 1 91 ? 0.574 -13.020 11.820 1.00 90.25 91 GLU A C 1
ATOM 735 O O . GLU A 1 91 ? -0.454 -12.454 12.219 1.00 90.25 91 GLU A O 1
ATOM 740 N N . ASP A 1 92 ? 1.493 -13.499 12.654 1.00 88.50 92 ASP A N 1
ATOM 741 C CA . ASP A 1 92 ? 1.511 -13.171 14.079 1.00 88.50 92 ASP A CA 1
ATOM 742 C C . ASP A 1 92 ? 1.937 -11.706 14.235 1.00 88.50 92 ASP A C 1
ATOM 744 O O . ASP A 1 92 ? 2.798 -11.226 13.497 1.00 88.50 92 ASP A O 1
ATOM 748 N N . GLY A 1 93 ? 1.300 -10.961 15.141 1.00 88.50 93 GLY A N 1
ATOM 749 C CA . GLY A 1 93 ? 1.484 -9.506 15.219 1.00 88.50 93 GLY A CA 1
ATOM 750 C C . GLY A 1 93 ? 0.626 -8.706 14.226 1.00 88.50 93 GLY A C 1
ATOM 751 O O . GLY A 1 93 ? 0.784 -7.490 14.100 1.00 88.50 93 GLY A O 1
ATOM 752 N N . SER A 1 94 ? -0.259 -9.359 13.459 1.00 89.75 94 SER A N 1
ATOM 753 C CA . SER A 1 94 ? -1.104 -8.668 12.483 1.00 89.75 94 SER A CA 1
ATOM 754 C C . SER A 1 94 ? -2.110 -7.744 13.168 1.00 89.75 94 SER A C 1
ATOM 756 O O . SER A 1 94 ? -2.947 -8.190 13.956 1.00 89.75 94 SER A O 1
ATOM 758 N N . ILE A 1 95 ? -2.132 -6.470 12.757 1.00 89.94 95 ILE A N 1
ATOM 759 C CA . ILE A 1 95 ? -3.081 -5.458 13.254 1.00 89.94 95 ILE A CA 1
ATOM 760 C C . ILE A 1 95 ? -4.545 -5.908 13.156 1.00 89.94 95 ILE A C 1
ATOM 762 O O . ILE A 1 95 ? -5.383 -5.518 13.972 1.00 89.94 95 ILE A O 1
ATOM 766 N N . TRP A 1 96 ? -4.867 -6.752 12.172 1.00 91.00 96 TRP A N 1
ATOM 767 C CA . TRP A 1 96 ? -6.216 -7.274 11.993 1.00 91.00 96 TRP A CA 1
ATOM 768 C C . TRP A 1 96 ? -6.637 -8.181 13.142 1.00 91.00 96 TRP A C 1
ATOM 770 O O . TRP A 1 96 ? -7.765 -8.059 13.609 1.00 91.00 96 TRP A O 1
ATOM 780 N N . LYS A 1 97 ? -5.739 -9.040 13.627 1.00 89.44 97 LYS A N 1
ATOM 781 C CA . LYS A 1 97 ? -6.002 -9.925 14.764 1.00 89.44 97 LYS A CA 1
ATOM 782 C C . LYS A 1 97 ? -5.888 -9.168 16.085 1.00 89.44 97 LYS A C 1
ATOM 784 O O . LYS A 1 97 ? -6.821 -9.187 16.881 1.00 89.44 97 LYS A O 1
ATOM 789 N N . ASP A 1 98 ? -4.785 -8.450 16.267 1.00 90.44 98 ASP A N 1
ATOM 790 C CA . ASP A 1 98 ? -4.397 -7.927 17.580 1.00 90.44 98 ASP A CA 1
ATOM 791 C C . ASP A 1 98 ? -5.181 -6.675 17.976 1.00 90.44 98 ASP A C 1
ATOM 793 O O . ASP A 1 98 ? -5.369 -6.397 19.159 1.00 90.44 98 ASP A O 1
ATOM 797 N N . ILE A 1 99 ? -5.659 -5.914 16.987 1.00 91.19 99 ILE A N 1
ATOM 798 C CA . ILE A 1 99 ? -6.329 -4.632 17.219 1.00 91.19 99 ILE A CA 1
ATOM 799 C C . ILE A 1 99 ? -7.744 -4.643 16.647 1.00 91.19 99 ILE A C 1
ATOM 801 O O . ILE A 1 99 ? -8.695 -4.358 17.372 1.00 91.19 99 ILE A O 1
ATOM 805 N N . VAL A 1 100 ? -7.920 -4.946 15.356 1.00 91.06 100 VAL A N 1
ATOM 806 C CA . VAL A 1 100 ? -9.218 -4.754 14.678 1.00 91.06 100 VAL A CA 1
ATOM 807 C C . VAL A 1 100 ? -10.266 -5.781 15.113 1.00 91.06 100 VAL A C 1
ATOM 809 O O . VAL A 1 100 ? -11.415 -5.405 15.339 1.00 91.06 100 VAL A O 1
ATOM 812 N N . LEU A 1 101 ? -9.887 -7.051 15.235 1.00 91.06 101 LEU A N 1
ATOM 813 C CA . LEU A 1 101 ? -10.778 -8.148 15.632 1.00 91.06 101 LEU A CA 1
ATOM 814 C C . LEU A 1 101 ? -10.676 -8.492 17.124 1.00 91.06 101 LEU A C 1
ATOM 816 O O . LEU A 1 101 ? -11.339 -9.420 17.583 1.00 91.06 101 LEU A O 1
ATOM 820 N N . SER A 1 102 ? -9.872 -7.745 17.886 1.00 93.38 102 SER A N 1
ATOM 821 C CA . SER A 1 102 ? -9.693 -7.983 19.315 1.00 93.38 102 SER A CA 1
ATOM 822 C C . SER A 1 102 ? -11.014 -7.814 20.087 1.00 93.38 102 SER A C 1
ATOM 824 O O . SER A 1 102 ? -11.677 -6.780 19.935 1.00 93.38 102 SER A O 1
ATOM 826 N N . PRO A 1 103 ? -11.390 -8.761 20.972 1.00 94.94 103 PRO A N 1
ATOM 827 C CA . PRO A 1 103 ? -12.597 -8.651 21.795 1.00 94.94 103 PRO A CA 1
ATOM 828 C C . PRO A 1 103 ? -12.621 -7.407 22.695 1.00 94.94 103 PRO A C 1
ATOM 830 O O . PRO A 1 103 ? -13.690 -6.879 22.995 1.00 94.94 103 PRO A O 1
ATOM 833 N N . SER A 1 104 ? -11.453 -6.901 23.105 1.00 95.75 104 SER A N 1
ATOM 834 C CA . SER A 1 104 ? -11.347 -5.708 23.955 1.00 95.75 104 SER A CA 1
ATOM 835 C C . SER A 1 104 ? -11.500 -4.392 23.186 1.00 95.75 104 SER A C 1
ATOM 837 O O . SER A 1 104 ? -11.693 -3.346 23.812 1.00 95.75 104 SER A O 1
ATOM 839 N N . ARG A 1 105 ? -11.474 -4.419 21.841 1.00 95.31 105 ARG A N 1
ATOM 840 C CA . ARG A 1 105 ? -11.519 -3.222 20.984 1.00 95.31 105 ARG A CA 1
ATOM 841 C C . ARG A 1 105 ? -12.689 -2.304 21.321 1.00 95.31 105 ARG A C 1
ATOM 843 O O . ARG A 1 105 ? -12.509 -1.091 21.363 1.00 95.31 105 ARG A O 1
ATOM 850 N N . LEU A 1 106 ? -13.881 -2.863 21.544 1.00 95.88 106 LEU A N 1
ATOM 851 C CA . LEU A 1 106 ? -15.078 -2.069 21.832 1.00 95.88 106 LEU A CA 1
ATOM 852 C C . LEU A 1 106 ? -14.922 -1.268 23.131 1.00 95.88 106 LEU A C 1
ATOM 854 O O . LEU A 1 106 ? -15.176 -0.064 23.135 1.00 95.88 106 LEU A O 1
ATOM 858 N N . ASN A 1 107 ? -14.463 -1.920 24.200 1.00 96.81 107 ASN A N 1
ATOM 859 C CA . ASN A 1 107 ? -14.284 -1.290 25.507 1.00 96.81 107 ASN A CA 1
ATOM 860 C C . ASN A 1 107 ? -13.202 -0.204 25.446 1.00 96.81 107 ASN A C 1
ATOM 862 O O . ASN A 1 107 ? -13.439 0.920 25.882 1.00 96.81 107 ASN A O 1
ATOM 866 N N . ILE A 1 108 ? -12.066 -0.499 24.801 1.00 96.12 108 ILE A N 1
ATOM 867 C CA . ILE A 1 108 ? -10.976 0.470 24.600 1.00 96.12 108 I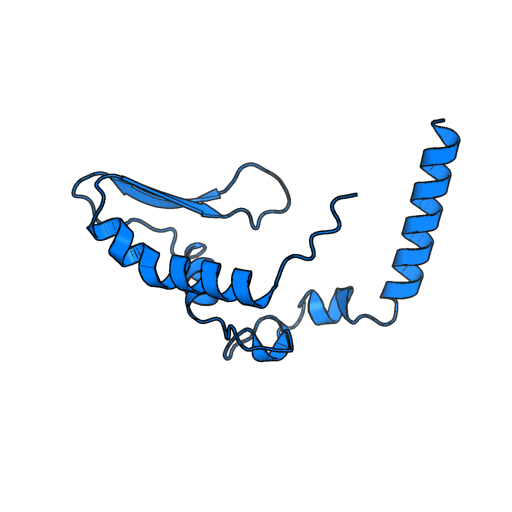LE A CA 1
ATOM 868 C C . ILE A 1 108 ? -11.476 1.696 23.820 1.00 96.12 108 ILE A C 1
ATOM 870 O O . ILE A 1 108 ? -11.188 2.834 24.184 1.00 96.12 108 ILE A O 1
ATOM 874 N N . GLN A 1 109 ? -12.263 1.497 22.758 1.00 95.88 109 GLN A N 1
ATOM 875 C CA . GLN A 1 109 ? -12.819 2.607 21.978 1.00 95.88 109 GLN A CA 1
ATOM 876 C C . GLN A 1 109 ? -13.807 3.463 22.778 1.00 95.88 109 GLN A C 1
ATOM 878 O O . GLN A 1 109 ? -13.842 4.681 22.591 1.00 95.88 109 GLN A O 1
ATOM 883 N N . GLN A 1 110 ? -14.606 2.857 23.659 1.00 97.00 110 GLN A N 1
ATOM 884 C CA . GLN A 1 110 ? -15.515 3.591 24.541 1.00 97.00 110 GLN A CA 1
ATOM 885 C C . GLN A 1 110 ? -14.750 4.437 25.562 1.00 97.00 110 GLN A C 1
ATOM 887 O O . GLN A 1 110 ? -15.063 5.618 25.724 1.00 97.00 110 GLN A O 1
ATOM 892 N N . GLU A 1 111 ? -13.724 3.869 26.193 1.00 97.69 111 GLU A N 1
ATOM 893 C CA . GLU A 1 111 ? -12.869 4.576 27.149 1.00 97.69 111 GLU A CA 1
ATOM 894 C C . GLU A 1 111 ? -12.112 5.734 26.487 1.00 97.69 111 GLU A C 1
ATOM 896 O O . GLU A 1 111 ? -12.105 6.857 27.002 1.00 97.69 111 GLU A O 1
ATOM 901 N N . LEU A 1 112 ? -11.542 5.494 25.301 1.00 97.00 112 LEU A N 1
ATOM 902 C CA . LEU A 1 112 ? -10.855 6.520 24.522 1.00 97.00 112 LEU A CA 1
ATOM 903 C C . LEU A 1 112 ? -11.810 7.660 24.157 1.00 97.00 112 LEU A C 1
ATOM 905 O O . LEU A 1 112 ? -11.487 8.831 24.355 1.00 97.00 112 LEU A O 1
ATOM 909 N N . LYS A 1 113 ? -13.013 7.328 23.675 1.00 97.25 113 LYS A N 1
ATOM 910 C CA . LYS A 1 113 ? -14.044 8.318 23.347 1.00 97.25 113 LYS A CA 1
ATOM 911 C C . LYS A 1 113 ? -14.429 9.149 24.570 1.00 97.25 113 LYS A C 1
ATOM 913 O O . LYS A 1 113 ? -14.496 10.371 24.464 1.00 97.25 113 LYS A O 1
ATOM 918 N N . TYR A 1 114 ? -14.673 8.509 25.713 1.00 97.75 114 TYR A N 1
ATOM 919 C CA . TYR A 1 114 ? -15.007 9.203 26.957 1.00 97.75 114 TYR A CA 1
ATOM 920 C C . TYR A 1 114 ? -13.882 10.151 27.392 1.00 97.75 114 TYR A C 1
ATOM 922 O O . TYR A 1 114 ? -14.136 11.312 27.715 1.00 97.75 114 TYR A O 1
ATOM 930 N N . SER A 1 115 ? -12.636 9.680 27.337 1.00 97.56 115 SER A N 1
ATOM 931 C CA . SER A 1 115 ? -11.454 10.459 27.711 1.00 97.56 115 SER A CA 1
ATOM 932 C C . SER A 1 115 ? -11.273 11.688 26.817 1.00 97.56 115 SER A C 1
ATOM 934 O O . SER A 1 115 ? -11.100 12.792 27.332 1.00 97.56 115 SER A O 1
ATOM 936 N N . ILE A 1 116 ? -11.398 11.525 25.494 1.00 96.88 116 ILE A N 1
ATOM 937 C CA . ILE A 1 116 ? -11.353 12.635 24.526 1.00 96.88 116 ILE A CA 1
ATOM 938 C C . ILE A 1 116 ? -12.454 13.653 24.836 1.00 96.88 116 ILE A C 1
ATOM 940 O O . ILE A 1 116 ? -12.162 14.834 25.008 1.00 96.88 116 ILE A O 1
ATOM 944 N N . GLN A 1 117 ? -13.699 13.197 25.007 1.00 96.38 117 GLN A N 1
ATOM 945 C CA . GLN A 1 117 ? -14.830 14.079 25.310 1.00 96.38 117 GLN A CA 1
ATOM 946 C C . GLN A 1 117 ? -14.649 14.842 26.625 1.00 96.38 117 GLN A C 1
ATOM 948 O O . GLN A 1 117 ? -15.056 15.999 26.727 1.00 96.38 117 GLN A O 1
ATOM 953 N N . LYS A 1 118 ? -14.047 14.218 27.644 1.00 96.69 118 LYS A N 1
ATOM 954 C CA . LYS A 1 118 ? -13.736 14.883 28.913 1.00 96.69 118 LYS A CA 1
ATOM 955 C C . LYS A 1 118 ? -12.711 16.001 28.714 1.00 96.69 118 LYS A C 1
ATOM 957 O O . LYS A 1 118 ? -12.911 17.086 29.247 1.00 96.69 118 LYS A O 1
ATOM 962 N N . VAL A 1 119 ? -11.648 15.763 27.940 1.00 96.38 119 VAL A N 1
ATOM 963 C CA . VAL A 1 119 ? -10.632 16.788 27.636 1.00 96.38 119 VAL A CA 1
ATOM 964 C C . VAL A 1 119 ? -11.218 17.929 26.808 1.00 96.38 119 VAL A C 1
ATOM 966 O O . VAL A 1 119 ? -10.947 19.089 27.103 1.00 96.38 119 VAL A O 1
ATOM 969 N N . GLU A 1 120 ? -12.037 17.625 25.802 1.00 95.31 120 GLU A N 1
ATOM 970 C CA . GLU A 1 120 ? -12.686 18.638 24.960 1.00 95.31 120 GLU A CA 1
ATOM 971 C C . GLU A 1 120 ? -13.599 19.563 25.777 1.00 95.31 120 GLU A C 1
ATOM 973 O O . GLU A 1 120 ? -13.547 20.775 25.594 1.00 95.31 120 GLU A O 1
ATOM 978 N N . ARG A 1 121 ? -14.364 19.022 26.738 1.00 94.06 121 ARG A N 1
ATOM 979 C CA . ARG A 1 121 ? -15.213 19.819 27.648 1.00 94.06 121 ARG A CA 1
ATOM 980 C C . ARG A 1 121 ? -14.439 20.679 28.646 1.00 94.06 121 ARG A C 1
ATOM 982 O O . ARG A 1 121 ? -15.009 21.620 29.170 1.00 94.06 121 ARG A O 1
ATOM 989 N N . LEU A 1 122 ? -13.194 20.328 28.965 1.00 87.50 122 LEU A N 1
ATOM 990 C CA . LEU A 1 122 ? -12.342 21.113 29.870 1.00 87.50 122 LEU A CA 1
ATOM 991 C C . LEU A 1 122 ? -11.621 22.261 29.147 1.00 87.50 122 LEU A C 1
ATOM 993 O O . LEU A 1 122 ? -11.061 23.133 29.806 1.00 87.50 122 LEU A O 1
ATOM 997 N N . LYS A 1 123 ? -11.580 22.232 27.809 1.00 73.44 123 LYS A N 1
ATOM 998 C CA . LYS A 1 123 ? -10.927 23.244 26.964 1.00 73.44 123 LYS A CA 1
ATOM 999 C C . LYS A 1 123 ? -11.902 24.242 26.325 1.00 73.44 123 LYS A C 1
ATOM 1001 O O . LYS A 1 123 ? -11.427 25.206 25.729 1.00 73.44 123 LYS A O 1
ATOM 1006 N N . GLY A 1 124 ? -13.210 23.989 26.395 1.00 54.84 124 GLY A N 1
ATOM 1007 C CA . GLY A 1 124 ? -14.275 24.899 25.955 1.00 54.84 124 GLY A CA 1
ATOM 1008 C C . GLY A 1 124 ? -14.954 25.554 27.142 1.00 54.84 124 GLY A C 1
ATOM 1009 O O . GLY A 1 124 ? -15.357 26.724 26.987 1.00 54.84 124 GLY A O 1
#

Sequence (124 aa):
MSRRAVRVKSQLKSHKRFASAFTTYCQLVDNARLYCTNALEGPPKLIGWKDRDKNLLVDPDEIDCLRKVGRLNEAADSIYELYKRPNPAYEDGSIWKDIVLSPSRLNIQQELKYSIQKVERLKG

Radius of gyration: 19.49 Å; chains: 1; bounding box: 40×41×51 Å

Organism: Davidia involucrata (NCBI:txid16924)

Secondary structure (DSSP, 8-state):
-------HHHHHHHHHHHHHHHHHHHHH-SEEEEEE--SSSSSPEEEEEEETTSPPEE-TTTTHHHHHHHT--TT-SSHHHHSPSSPTTSSTT-HIIIIIS-TTHHHHHHHHHHHHHHHHHHH-

Foldseek 3Di:
DPPDDDPQLVVLVVLLVCLQCVQVVLVVDQKDWDWDPPDPDDDTHTAWIHHGPDHIDGDPVPSVVSVQSNQFDSPDPDQVRGGDPVRLCPDPVRCCDPAVVDPCNVVVVVVVVV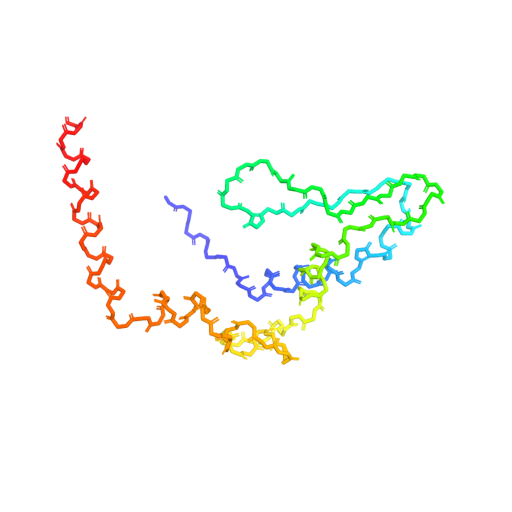VVVVVVVVVD

InterPro domains:
  IPR044802 Calmodulin calcium-dependent NAD kinase NADKc-like [PTHR31153] (1-123)